Protein AF-M3TH70-F1 (afdb_monomer)

Foldseek 3Di:
DDDDDDDDDDDDDDDDDDDDDDDDDDDDPPPPPVPPPLCQQDPVVVVVVVQCCLVCVQVVVVQLCLLVQADPVVCVVDPSVVSSVVSCCCRNPVNPDDQPDDKDWDWDDDRQKIWIAIAGPRRDDDRHTWMWGNDPSHIHTHRD

Secondary structure (DSSP, 8-state):
--------------------------------------GGGSHHHHHHHHHHIIIIIIIT--GGGGGGGB-HHHHHH--HHHHHHHHHHHHSGGG----SSPPEEEEEEETTEEEEEEE-TTS-S----EEEEEETTEEEE---

Nearest PDB structures (foldseek):
  2gxf-assembly2_D  TM=6.636E-01  e=2.527E-02  Bacillus subtilis
  4hz9-assembly1_B  TM=3.633E-01  e=2.484E-01  Ralstonia pickettii 12D
  4ebg-assembly1_A  TM=4.141E-01  e=8.841E-01  Staphylococcus aureus subsp. aureus Mu50
  3p73-assembly1_A  TM=2.840E-01  e=5.229E+00  Gallus gallus
  3p77-assembly1_A  TM=2.838E-01  e=6.326E+00  Gallus gallus

Sequence (144 aa):
MRPLHAITAVGAALVLALSACGTEQEAAPALSTTAQADASGTENALRARLDDVYRIVIQGGQWAKGYDYLSPRCQTKHNRTDVEAALKAEYGPESGRDFSGEPTYVITVDDDSASVVTRASDGKGSNAPKTWTFVDGQWSNDSC

Mean predicted aligned error: 13.05 Å

Organism: NCBI:txid1223542

pLDDT: mean 83.41, std 20.75, range [41.44, 98.38]

Solvent-accessible surface area (backbone atoms only — not comparable to full-atom values): 9047 Å² total; per-residue (Å²): 136,87,82,88,85,86,84,86,82,88,82,89,82,88,80,85,88,83,92,79,93,76,94,76,91,76,77,77,82,72,80,77,72,71,75,78,72,66,65,50,69,36,71,68,39,43,49,54,52,50,50,48,47,45,50,45,24,52,62,59,63,36,26,64,55,51,50,76,42,38,23,74,72,38,51,76,77,45,57,54,67,60,45,19,51,51,44,40,57,67,58,27,90,87,46,81,69,56,60,89,52,72,67,48,78,51,76,47,78,56,82,57,33,30,43,35,29,65,40,44,55,64,75,60,81,67,79,66,69,37,42,32,32,51,53,97,78,36,66,19,40,55,71,118

Radius of gyration: 25.75 Å; Cα contacts (8 Å, |Δi|>4): 169; chains: 1; bounding box: 70×41×50 Å

Structure (mmCIF, N/CA/C/O 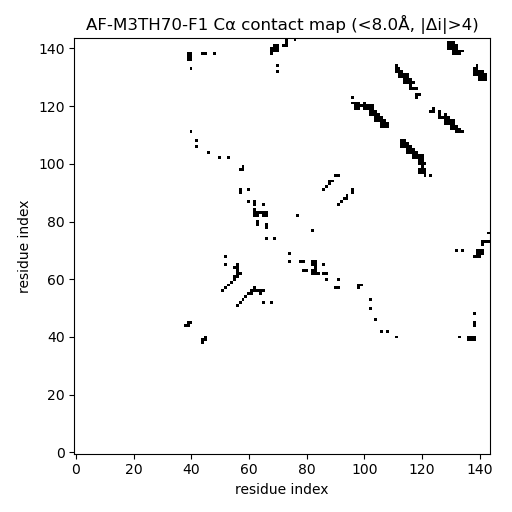backbone):
data_AF-M3TH70-F1
#
_entry.id   AF-M3TH70-F1
#
loop_
_atom_site.group_PDB
_atom_site.id
_atom_site.type_symbol
_atom_site.label_atom_id
_atom_site.label_alt_id
_atom_site.label_comp_id
_atom_site.label_asym_id
_atom_site.label_entity_id
_atom_site.label_seq_id
_atom_site.pdbx_PDB_ins_code
_atom_site.Cartn_x
_atom_site.Cartn_y
_atom_site.Cartn_z
_atom_site.occupancy
_atom_site.B_iso_or_equiv
_atom_site.auth_seq_id
_atom_site.auth_comp_id
_atom_site.auth_asym_id
_atom_site.auth_atom_id
_atom_site.pdbx_PDB_model_num
ATOM 1 N N . MET A 1 1 ? -43.672 13.522 -16.835 1.00 45.94 1 MET A N 1
ATOM 2 C CA . MET A 1 1 ? -44.328 13.372 -15.517 1.00 45.94 1 MET A CA 1
ATOM 3 C C . MET A 1 1 ? -45.370 12.260 -15.613 1.00 45.94 1 MET A C 1
ATOM 5 O O . MET A 1 1 ? -46.182 12.331 -16.524 1.00 45.94 1 MET A O 1
ATOM 9 N N . ARG A 1 2 ? -45.327 11.317 -14.648 1.00 44.59 2 ARG A N 1
ATOM 10 C CA . ARG A 1 2 ? -46.207 10.145 -14.373 1.00 44.59 2 ARG A CA 1
ATOM 11 C C . ARG A 1 2 ? -46.102 8.918 -15.313 1.00 44.59 2 ARG A C 1
ATOM 13 O O . ARG A 1 2 ? -45.818 9.131 -16.485 1.00 44.59 2 ARG A O 1
ATOM 20 N N . PRO A 1 3 ? -46.375 7.672 -14.836 1.00 46.66 3 PRO A N 1
ATOM 21 C CA . PRO A 1 3 ? -46.914 7.277 -13.517 1.00 46.66 3 PRO A CA 1
ATOM 22 C C . PRO A 1 3 ? -46.089 6.240 -12.710 1.00 46.66 3 PRO A C 1
ATOM 24 O O . PRO A 1 3 ? -45.387 5.393 -13.256 1.00 46.66 3 PRO A O 1
ATOM 27 N N . LEU A 1 4 ? -46.247 6.310 -11.378 1.00 48.50 4 LEU A N 1
ATOM 28 C CA . LEU A 1 4 ? -45.877 5.273 -10.408 1.00 48.50 4 LEU A CA 1
ATOM 29 C C . LEU A 1 4 ? -46.734 4.016 -10.620 1.00 48.50 4 LEU A C 1
ATOM 31 O O . LEU A 1 4 ? -47.955 4.128 -10.724 1.00 48.50 4 LEU A O 1
ATOM 35 N N . HIS A 1 5 ? -46.110 2.839 -10.572 1.00 48.59 5 HIS A N 1
ATOM 36 C CA . HIS A 1 5 ? -46.805 1.567 -10.389 1.00 48.59 5 HIS A CA 1
ATOM 37 C C . HIS A 1 5 ? -46.686 1.146 -8.922 1.00 48.59 5 HIS A C 1
ATOM 39 O O . HIS A 1 5 ? -45.606 0.804 -8.447 1.00 48.59 5 HIS A O 1
ATOM 45 N N . ALA A 1 6 ? -47.810 1.211 -8.211 1.00 47.31 6 ALA A N 1
ATOM 46 C CA . ALA A 1 6 ? -48.004 0.575 -6.917 1.00 47.31 6 ALA A CA 1
ATOM 47 C C . ALA A 1 6 ? -48.473 -0.866 -7.153 1.00 47.31 6 ALA A C 1
ATOM 49 O O . ALA A 1 6 ? -49.411 -1.082 -7.919 1.00 47.31 6 ALA A O 1
ATOM 50 N N . ILE A 1 7 ? -47.850 -1.840 -6.489 1.00 60.75 7 ILE A N 1
ATOM 51 C CA . ILE A 1 7 ? -48.386 -3.199 -6.379 1.00 60.75 7 ILE A CA 1
ATOM 52 C C . ILE A 1 7 ? -48.513 -3.515 -4.893 1.00 60.75 7 ILE A C 1
ATOM 54 O O . ILE A 1 7 ? -47.531 -3.687 -4.177 1.00 60.75 7 ILE A O 1
ATOM 58 N N . THR A 1 8 ? -49.761 -3.531 -4.443 1.00 51.66 8 THR A N 1
ATOM 59 C CA . THR A 1 8 ? -50.211 -4.028 -3.146 1.00 51.66 8 THR A CA 1
ATOM 60 C C . THR A 1 8 ? -50.508 -5.518 -3.301 1.00 51.66 8 THR A C 1
ATOM 62 O O . THR A 1 8 ? -51.220 -5.893 -4.230 1.00 51.66 8 THR A O 1
ATOM 65 N N . ALA A 1 9 ? -50.027 -6.366 -2.393 1.00 47.66 9 ALA A N 1
ATOM 66 C CA . ALA A 1 9 ? -50.548 -7.722 -2.247 1.00 47.66 9 ALA A CA 1
ATOM 67 C C . ALA A 1 9 ? -50.711 -8.056 -0.761 1.00 47.66 9 ALA A C 1
ATOM 69 O O . ALA A 1 9 ? -49.755 -8.111 0.008 1.00 47.66 9 ALA A O 1
ATOM 70 N N . VAL A 1 10 ? -51.981 -8.207 -0.398 1.00 51.34 10 VAL A N 1
ATOM 71 C CA . VAL A 1 10 ? -52.531 -8.639 0.885 1.00 51.34 10 VAL A CA 1
ATOM 72 C C . VAL A 1 10 ? -52.348 -10.151 1.015 1.00 51.34 10 VAL A C 1
ATOM 74 O O . VAL A 1 10 ? -52.587 -10.880 0.056 1.00 51.34 10 VAL A O 1
ATOM 77 N N . GLY A 1 11 ? -51.990 -10.630 2.205 1.00 42.31 11 GLY A N 1
ATOM 78 C CA . GLY A 1 11 ? -51.920 -12.060 2.499 1.00 42.31 11 GLY A CA 1
A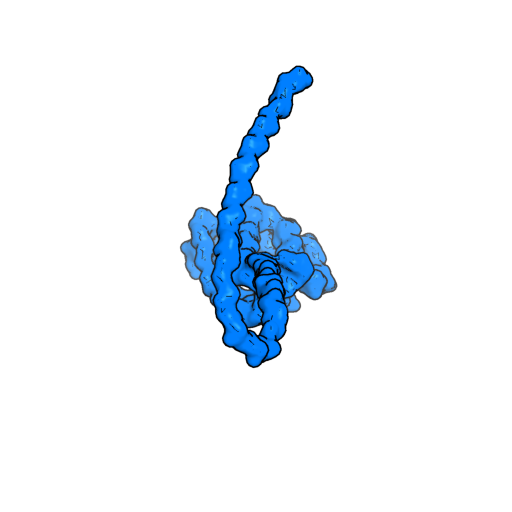TOM 79 C C . GLY A 1 11 ? -51.984 -12.331 3.995 1.00 42.31 11 GLY A C 1
ATOM 80 O O . GLY A 1 11 ? -50.979 -12.656 4.614 1.00 42.31 11 GLY A O 1
ATOM 81 N N . ALA A 1 12 ? -53.169 -12.151 4.578 1.00 48.59 12 ALA A N 1
ATOM 82 C CA . ALA A 1 12 ? -53.484 -12.581 5.933 1.00 48.59 12 ALA A CA 1
ATOM 83 C C . ALA A 1 12 ? -53.731 -14.098 5.948 1.00 48.59 12 ALA A C 1
ATOM 85 O O . ALA A 1 12 ? -54.610 -14.582 5.236 1.00 48.59 12 ALA A O 1
ATOM 86 N N . ALA A 1 13 ? -52.999 -14.836 6.782 1.00 49.81 13 ALA A N 1
ATOM 87 C CA . ALA A 1 13 ? -53.330 -16.212 7.135 1.00 49.81 13 ALA A CA 1
ATOM 88 C C . ALA A 1 13 ? -53.431 -16.319 8.660 1.00 49.81 13 ALA A C 1
ATOM 90 O O . ALA A 1 13 ? -52.445 -16.254 9.390 1.00 49.81 13 ALA A O 1
ATOM 91 N N . LEU A 1 14 ? -54.681 -16.421 9.103 1.00 50.28 14 LEU A N 1
ATOM 92 C CA . LEU A 1 14 ? -55.135 -16.674 10.461 1.00 50.28 14 LEU A CA 1
ATOM 93 C C . LEU A 1 14 ? -55.015 -18.187 10.726 1.00 50.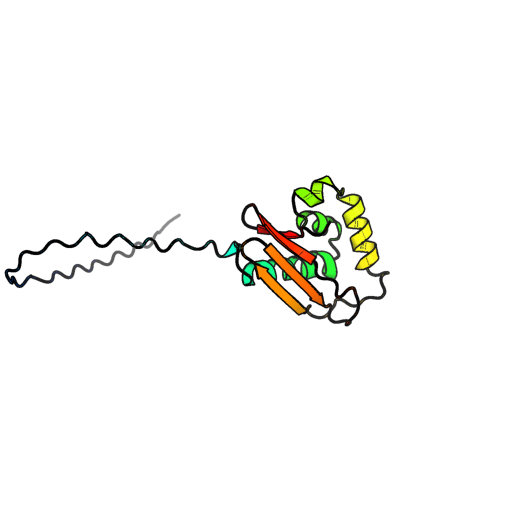28 14 LEU A C 1
ATOM 95 O O . LEU A 1 14 ? -55.571 -18.967 9.954 1.00 50.28 14 LEU A O 1
ATOM 99 N N . VAL A 1 15 ? -54.353 -18.617 11.804 1.00 54.16 15 VAL A N 1
ATOM 100 C CA . VAL A 1 15 ? -54.461 -20.001 12.302 1.00 54.16 15 VAL A CA 1
ATOM 101 C C . VAL A 1 15 ? -54.874 -19.967 13.770 1.00 54.16 15 VAL A C 1
ATOM 103 O O . VAL A 1 15 ? -54.222 -19.349 14.608 1.00 54.16 15 VAL A O 1
ATOM 106 N N . LEU A 1 16 ? -56.023 -20.591 14.025 1.00 53.72 16 LEU A N 1
ATOM 107 C CA . LEU A 1 16 ? -56.707 -20.720 15.307 1.00 53.72 16 LEU A CA 1
ATOM 108 C C . LEU A 1 16 ? -56.039 -21.758 16.221 1.00 53.72 16 LEU A C 1
ATOM 110 O O . LEU A 1 16 ? -55.462 -22.744 15.771 1.00 53.72 16 LEU A O 1
ATOM 114 N N . ALA A 1 17 ? -56.180 -21.492 17.516 1.00 53.91 17 ALA A N 1
ATOM 115 C CA . ALA A 1 17 ? -55.614 -22.178 18.667 1.00 53.91 17 ALA A CA 1
ATOM 116 C C . ALA A 1 17 ? -56.136 -23.607 18.914 1.00 53.91 17 ALA A C 1
ATOM 118 O O . ALA A 1 17 ? -57.292 -23.914 18.625 1.00 53.91 17 ALA A O 1
ATOM 119 N N . LEU A 1 18 ? -55.329 -24.416 19.612 1.00 48.59 18 LEU A N 1
ATOM 120 C CA . LEU A 1 18 ? -55.824 -25.418 20.559 1.00 48.59 18 LEU A CA 1
ATOM 121 C C . LEU A 1 18 ? -55.085 -25.305 21.896 1.00 48.59 18 LEU A C 1
ATOM 123 O O . LEU A 1 18 ? -53.859 -25.254 21.962 1.00 48.59 18 LEU A O 1
ATOM 127 N N . SER A 1 19 ? -55.893 -25.257 22.947 1.00 53.84 19 SER A N 1
ATOM 128 C CA . SER A 1 19 ? -55.549 -25.105 24.353 1.00 53.84 19 SER A CA 1
ATOM 129 C C . SER A 1 19 ? -55.090 -26.429 24.969 1.00 53.84 19 SER A C 1
ATOM 131 O O . SER A 1 19 ? -55.805 -27.426 24.876 1.00 53.84 19 SER A O 1
ATOM 133 N N . ALA A 1 20 ? -53.968 -26.422 25.690 1.00 42.34 20 ALA A N 1
ATOM 134 C CA . ALA A 1 20 ? -53.640 -27.434 26.692 1.00 42.34 20 ALA A CA 1
ATOM 135 C C . ALA A 1 20 ? -52.991 -26.754 27.907 1.00 42.34 20 ALA A C 1
ATOM 137 O O . ALA A 1 20 ? -52.116 -25.904 27.776 1.00 42.34 20 ALA A O 1
ATOM 138 N N . CYS A 1 21 ? -53.511 -27.095 29.083 1.00 49.03 21 CYS A N 1
ATOM 139 C CA . CYS A 1 21 ? -53.183 -26.548 30.391 1.00 49.03 21 CYS A CA 1
ATOM 140 C C . CYS A 1 21 ? -51.788 -27.009 30.842 1.00 49.03 21 CYS A C 1
ATOM 142 O O . CYS A 1 21 ? -51.528 -28.208 30.879 1.00 49.03 21 CYS A O 1
ATOM 144 N N . GLY A 1 22 ? -50.923 -26.070 31.219 1.00 41.44 22 GLY A N 1
ATOM 145 C CA . GLY A 1 22 ? -49.606 -26.347 31.788 1.00 41.44 22 GLY A CA 1
ATOM 146 C C . GLY A 1 22 ? -48.915 -25.042 32.161 1.00 41.44 22 GLY A C 1
ATOM 147 O O . GLY A 1 22 ? -48.377 -24.349 31.307 1.00 41.44 22 GLY A O 1
ATOM 148 N N . THR A 1 23 ? -49.016 -24.664 33.431 1.00 51.28 23 THR A N 1
ATOM 149 C CA . THR A 1 23 ? -48.227 -23.598 34.050 1.00 51.28 23 THR A CA 1
ATOM 150 C C . THR A 1 23 ? -46.762 -24.000 34.062 1.00 51.28 23 THR A C 1
ATOM 152 O O . THR A 1 23 ? -46.448 -24.917 34.800 1.00 51.28 23 THR A O 1
ATOM 155 N N . GLU A 1 24 ? -45.889 -23.304 33.336 1.00 46.78 24 GLU A N 1
ATOM 156 C CA . GLU A 1 24 ? -44.499 -23.090 33.751 1.00 46.78 24 GLU A CA 1
ATOM 157 C C . GLU A 1 24 ? -43.844 -21.990 32.905 1.00 46.78 24 GLU A C 1
ATOM 159 O O . GLU A 1 24 ? -43.998 -21.883 31.692 1.00 46.78 24 GLU A O 1
ATOM 164 N N . GLN A 1 25 ? -43.208 -21.097 33.643 1.00 65.12 25 GLN A N 1
ATOM 165 C CA . GLN A 1 25 ? -42.521 -19.880 33.265 1.00 65.12 25 GLN A CA 1
ATOM 166 C C . GLN A 1 25 ? -41.310 -20.173 32.381 1.00 65.12 25 GLN A C 1
ATOM 168 O O . GLN A 1 25 ? -40.398 -20.851 32.827 1.00 65.12 25 GLN A O 1
ATOM 173 N N . GLU A 1 26 ? -41.240 -19.584 31.189 1.00 46.78 26 GLU A N 1
ATOM 174 C CA . GLU A 1 26 ? -39.965 -19.432 30.494 1.00 46.78 26 GLU A CA 1
ATOM 175 C C . GLU A 1 26 ? -40.004 -18.201 29.584 1.00 46.78 26 GLU A C 1
ATOM 177 O O . GLU A 1 26 ? -41.036 -17.835 29.019 1.00 46.78 26 GLU A O 1
ATOM 182 N N . ALA A 1 27 ? -38.874 -17.505 29.560 1.00 52.91 27 ALA A N 1
ATOM 183 C CA . ALA A 1 27 ? -38.684 -16.157 29.068 1.00 52.91 27 ALA A CA 1
ATOM 184 C C . ALA A 1 27 ? -39.157 -15.940 27.624 1.00 52.91 27 ALA A C 1
ATOM 186 O O . ALA A 1 27 ? -39.094 -16.825 26.771 1.00 52.91 27 ALA A O 1
ATOM 187 N N . ALA A 1 28 ? -39.560 -14.695 27.351 1.00 53.50 28 ALA A N 1
ATOM 188 C CA . ALA A 1 28 ? -39.701 -14.172 26.001 1.00 53.50 28 ALA A CA 1
ATOM 189 C C . ALA A 1 28 ? -38.518 -14.629 25.129 1.00 53.50 28 ALA A C 1
ATOM 191 O O . ALA A 1 28 ? -37.380 -14.581 25.611 1.00 53.50 28 ALA A O 1
ATOM 192 N N . PRO A 1 29 ? -38.733 -15.024 23.860 1.00 48.97 29 PRO A N 1
ATOM 193 C CA . PRO A 1 29 ? -37.621 -15.166 22.944 1.00 48.97 29 PRO A CA 1
ATOM 194 C C . PRO A 1 29 ? -36.973 -13.789 22.851 1.00 48.97 29 PRO A C 1
ATOM 196 O O . PRO A 1 29 ? -37.527 -12.855 22.266 1.00 48.97 29 PRO A O 1
ATOM 199 N N . ALA A 1 30 ? -35.814 -13.651 23.497 1.00 55.34 30 ALA A N 1
ATOM 200 C CA . ALA A 1 30 ? -34.888 -12.588 23.199 1.00 55.34 30 ALA A CA 1
ATOM 201 C C . ALA A 1 30 ? -34.717 -12.644 21.687 1.00 55.34 30 ALA A C 1
ATOM 203 O O . ALA A 1 30 ? -34.256 -13.653 21.151 1.00 55.34 30 ALA A O 1
ATOM 204 N N . LEU A 1 31 ? -35.175 -11.593 21.007 1.00 47.62 31 LEU A N 1
ATOM 205 C CA . LEU A 1 31 ? -34.787 -11.322 19.640 1.00 47.62 31 LEU A CA 1
ATOM 206 C C . LEU A 1 31 ? -33.267 -11.426 19.640 1.00 47.62 31 LEU A C 1
ATOM 208 O O . LEU A 1 31 ? -32.575 -10.550 20.158 1.00 47.62 31 LEU A O 1
ATOM 212 N N . SER A 1 32 ? -32.756 -12.547 19.137 1.00 45.06 32 SER A N 1
ATOM 213 C CA . SER A 1 32 ? -31.375 -12.659 18.728 1.00 45.06 32 SER A CA 1
ATOM 214 C C . SER A 1 32 ? -31.250 -11.705 17.555 1.00 45.06 32 SER A C 1
ATOM 216 O O . SER A 1 32 ? -31.391 -12.086 16.397 1.00 45.06 32 SER A O 1
ATOM 218 N N . THR A 1 33 ? -31.054 -10.429 17.876 1.00 44.06 33 THR A N 1
ATOM 219 C CA . THR A 1 33 ? -30.373 -9.488 17.011 1.00 44.06 33 THR A CA 1
ATOM 220 C C . THR A 1 33 ? -29.019 -10.129 16.779 1.00 44.06 33 THR A C 1
ATOM 222 O O . THR A 1 33 ? -28.100 -9.985 17.582 1.00 44.06 33 THR A O 1
ATOM 225 N N . THR A 1 34 ? -28.926 -10.941 15.729 1.00 45.06 34 THR A N 1
ATOM 226 C CA . THR A 1 34 ? -27.657 -11.286 15.116 1.00 45.06 34 THR A CA 1
ATOM 227 C C . THR A 1 34 ? -26.973 -9.954 14.886 1.00 45.06 34 THR A C 1
ATOM 229 O O . THR A 1 34 ? -27.433 -9.168 14.056 1.00 45.06 34 THR A O 1
ATOM 232 N N . ALA A 1 35 ? -25.959 -9.662 15.702 1.00 47.31 35 ALA A N 1
ATOM 233 C CA . ALA A 1 35 ? -25.047 -8.568 15.459 1.00 47.31 35 ALA A CA 1
ATOM 234 C C . ALA A 1 35 ? -24.623 -8.719 14.001 1.00 47.31 35 ALA A C 1
ATOM 236 O O . ALA A 1 35 ? -24.039 -9.732 13.613 1.00 47.31 35 ALA A O 1
ATOM 237 N N . GLN A 1 36 ? -25.062 -7.777 13.176 1.00 41.84 36 GLN A N 1
ATOM 238 C CA . GLN A 1 36 ? -24.651 -7.675 11.797 1.00 41.84 36 GLN A CA 1
ATOM 239 C C . GLN A 1 36 ? -23.154 -7.396 11.869 1.00 41.84 36 GLN A C 1
ATOM 241 O O . GLN A 1 36 ? -22.754 -6.267 12.120 1.00 41.84 36 GLN A O 1
ATOM 246 N N . ALA A 1 37 ? -22.345 -8.454 11.806 1.00 51.59 37 ALA A N 1
ATOM 247 C CA . ALA A 1 37 ? -20.903 -8.330 11.764 1.00 51.59 37 ALA A CA 1
ATOM 248 C C . ALA A 1 37 ? -20.593 -7.432 10.568 1.00 51.59 37 ALA A C 1
ATOM 250 O O . ALA A 1 37 ? -20.932 -7.776 9.432 1.00 51.59 37 ALA A O 1
ATOM 251 N N . ASP A 1 38 ? -20.041 -6.252 10.836 1.00 58.56 38 ASP A N 1
ATOM 252 C CA . ASP A 1 38 ? -19.584 -5.338 9.804 1.00 58.56 38 ASP A CA 1
ATOM 253 C C . ASP A 1 38 ? -18.571 -6.094 8.937 1.00 58.56 38 ASP A C 1
ATOM 255 O O . ASP A 1 38 ? -17.441 -6.371 9.340 1.00 58.56 38 ASP A O 1
ATOM 259 N N . ALA A 1 39 ? -19.001 -6.497 7.737 1.00 69.06 39 ALA A N 1
ATOM 260 C CA . ALA A 1 39 ? -18.215 -7.345 6.839 1.00 69.06 39 ALA A CA 1
ATOM 261 C C . ALA A 1 39 ? -16.894 -6.684 6.393 1.00 69.06 39 ALA A C 1
ATOM 263 O O . ALA A 1 39 ? -16.037 -7.338 5.795 1.00 69.06 39 ALA A O 1
ATOM 264 N N . SER A 1 40 ? -16.720 -5.396 6.692 1.00 78.25 40 SER A N 1
ATOM 265 C CA . SER A 1 40 ? -15.522 -4.597 6.453 1.00 78.25 40 SER A CA 1
ATOM 266 C C . SER A 1 40 ? -14.301 -5.067 7.254 1.00 78.25 40 SER A C 1
ATOM 268 O O . SER A 1 40 ? -13.187 -4.908 6.761 1.00 78.25 40 SER A O 1
ATOM 270 N N . GLY A 1 41 ? -14.484 -5.709 8.414 1.00 84.94 41 GLY A N 1
ATOM 271 C CA . GLY A 1 41 ? -13.390 -6.259 9.235 1.00 84.94 41 GLY A CA 1
ATOM 272 C C . GLY A 1 41 ? -12.900 -7.651 8.816 1.00 84.94 41 GLY A C 1
ATOM 273 O O . GLY A 1 41 ? -12.095 -8.264 9.502 1.00 84.94 41 GLY A O 1
ATOM 274 N N . THR A 1 42 ? -13.389 -8.202 7.704 1.00 93.38 42 THR A N 1
ATOM 275 C CA . THR A 1 42 ? -13.088 -9.589 7.302 1.00 93.38 42 THR A CA 1
ATOM 276 C C . THR A 1 42 ? -11.802 -9.714 6.477 1.00 93.38 42 THR A C 1
ATOM 278 O O . THR A 1 42 ? -11.365 -8.753 5.840 1.00 93.38 42 THR A O 1
ATOM 281 N N . GLU A 1 43 ? -11.238 -10.930 6.385 1.00 95.81 43 GLU A N 1
ATOM 282 C CA . GLU A 1 43 ? -10.128 -11.232 5.459 1.00 95.81 43 GLU A CA 1
ATOM 283 C C . GLU 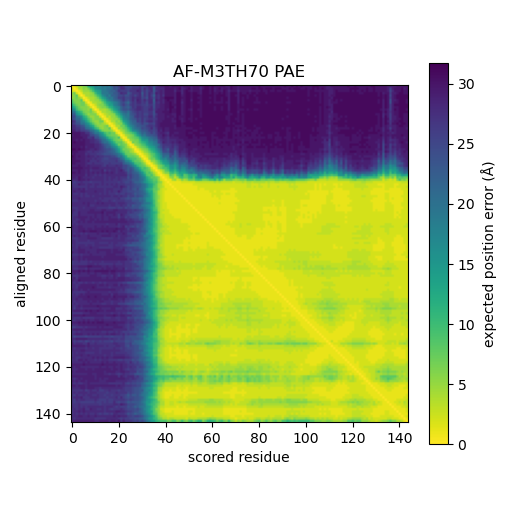A 1 43 ? -10.486 -10.872 4.007 1.00 95.81 43 GLU A C 1
ATOM 285 O O . GLU A 1 43 ? -9.662 -10.326 3.278 1.00 95.81 43 GLU A O 1
ATOM 290 N N . ASN A 1 44 ? -11.727 -11.127 3.581 1.00 95.94 44 ASN A N 1
ATOM 291 C CA . ASN A 1 44 ? -12.179 -10.782 2.231 1.00 95.94 44 ASN A CA 1
ATOM 292 C C . ASN A 1 44 ? -12.152 -9.269 1.983 1.00 95.94 44 ASN A C 1
ATOM 294 O O . ASN A 1 44 ? -11.761 -8.835 0.900 1.00 95.94 44 ASN A O 1
ATOM 298 N N . ALA A 1 45 ? -12.530 -8.463 2.978 1.00 95.81 45 ALA A N 1
ATOM 299 C CA . ALA A 1 45 ? -12.427 -7.011 2.880 1.00 95.81 45 ALA A CA 1
ATOM 300 C C . ALA A 1 45 ? -10.963 -6.544 2.826 1.00 95.81 45 ALA A C 1
ATOM 302 O O . ALA A 1 45 ? -10.634 -5.662 2.032 1.00 95.81 45 ALA A O 1
ATOM 303 N N . LEU A 1 46 ? -10.067 -7.172 3.596 1.00 97.81 46 LEU A N 1
ATOM 304 C CA . LEU A 1 46 ? -8.626 -6.922 3.499 1.00 97.81 46 LEU A CA 1
ATOM 305 C C . LEU A 1 46 ? -8.081 -7.299 2.116 1.00 97.81 46 LEU A C 1
ATOM 307 O O . LEU A 1 46 ? -7.327 -6.531 1.526 1.00 97.81 46 LEU A O 1
ATOM 311 N N . ARG A 1 47 ? -8.494 -8.439 1.557 1.00 98.12 47 ARG A N 1
ATOM 312 C CA . ARG A 1 47 ? -8.093 -8.874 0.213 1.00 98.12 47 ARG A CA 1
ATOM 313 C C . ARG A 1 47 ? -8.509 -7.864 -0.852 1.00 98.12 47 ARG A C 1
ATOM 315 O O . ARG A 1 47 ? -7.653 -7.406 -1.599 1.00 98.12 47 ARG A O 1
ATOM 322 N N . ALA A 1 48 ? -9.766 -7.424 -0.834 1.00 97.38 48 ALA A N 1
ATOM 323 C CA . ALA A 1 48 ? -10.247 -6.379 -1.737 1.00 97.38 48 ALA A CA 1
ATOM 324 C C . ALA A 1 48 ? -9.453 -5.067 -1.581 1.00 97.38 48 ALA A C 1
ATOM 326 O O . ALA A 1 48 ? -9.119 -4.409 -2.566 1.00 97.38 48 ALA A O 1
ATOM 327 N N . ARG A 1 49 ? -9.085 -4.704 -0.345 1.00 97.69 49 ARG A N 1
ATOM 328 C CA . ARG A 1 49 ? -8.248 -3.529 -0.071 1.00 97.69 49 ARG A CA 1
ATOM 329 C C . ARG A 1 49 ? -6.835 -3.672 -0.645 1.00 97.69 49 ARG A C 1
ATOM 331 O O . ARG A 1 49 ? -6.288 -2.699 -1.162 1.00 97.69 49 ARG A O 1
ATOM 338 N N . LEU A 1 50 ? -6.241 -4.860 -0.561 1.00 98.25 50 LEU A N 1
ATOM 339 C CA . LEU A 1 50 ? -4.929 -5.163 -1.137 1.00 98.25 50 LEU A CA 1
ATOM 340 C C . LEU A 1 50 ? -4.964 -5.150 -2.670 1.00 98.25 50 LEU A C 1
ATOM 342 O O . LEU A 1 50 ? -4.029 -4.629 -3.286 1.00 98.25 50 LEU A O 1
ATOM 346 N N . ASP A 1 51 ? -6.039 -5.664 -3.270 1.00 98.19 51 ASP A N 1
ATOM 347 C CA . ASP A 1 51 ? -6.270 -5.610 -4.717 1.00 98.19 51 ASP A CA 1
ATOM 348 C C . ASP A 1 51 ? -6.354 -4.158 -5.197 1.00 98.19 51 ASP A C 1
ATOM 350 O O . ASP A 1 51 ? -5.757 -3.794 -6.212 1.00 98.19 51 ASP A O 1
ATOM 354 N N . ASP A 1 52 ? -7.022 -3.291 -4.435 1.00 98.12 52 ASP A N 1
ATOM 355 C CA . ASP A 1 52 ? -7.078 -1.860 -4.723 1.00 98.12 52 ASP A CA 1
ATOM 356 C C . ASP A 1 52 ? -5.699 -1.196 -4.663 1.00 98.12 52 ASP A C 1
ATOM 358 O O . ASP A 1 52 ? -5.355 -0.442 -5.577 1.00 98.12 52 ASP A O 1
ATOM 362 N N . VAL A 1 53 ? -4.868 -1.502 -3.657 1.00 98.00 53 VAL A N 1
ATOM 363 C CA . VAL A 1 53 ? -3.474 -1.022 -3.625 1.00 98.00 53 VAL A CA 1
ATOM 364 C C . VAL A 1 53 ? -2.728 -1.475 -4.873 1.00 98.00 53 VAL A C 1
ATOM 366 O O . VAL A 1 53 ? -2.094 -0.660 -5.545 1.00 98.00 53 VAL A O 1
ATOM 369 N N . TYR A 1 54 ? -2.797 -2.765 -5.198 1.00 97.94 54 TYR A N 1
ATOM 370 C CA . TYR A 1 54 ? -2.037 -3.321 -6.310 1.00 97.94 54 TYR A CA 1
ATOM 371 C C . TYR A 1 54 ? -2.483 -2.725 -7.648 1.00 97.94 54 TYR A C 1
ATOM 373 O O . TYR A 1 54 ? -1.664 -2.242 -8.423 1.00 97.94 54 TYR A O 1
ATOM 381 N N . ARG A 1 55 ? -3.789 -2.658 -7.894 1.00 98.19 55 ARG A N 1
ATOM 382 C CA . ARG A 1 55 ? -4.349 -2.136 -9.139 1.00 98.19 55 ARG A CA 1
ATOM 383 C C . ARG A 1 55 ? -4.170 -0.627 -9.285 1.00 98.19 55 ARG A C 1
ATOM 385 O O . ARG A 1 55 ? -3.780 -0.155 -10.347 1.00 98.19 55 ARG A O 1
ATOM 392 N N . ILE A 1 56 ? -4.479 0.151 -8.248 1.00 98.38 56 ILE A N 1
ATOM 393 C CA . ILE A 1 56 ? -4.491 1.619 -8.338 1.00 98.38 56 ILE A CA 1
ATOM 394 C C . ILE A 1 56 ? -3.073 2.167 -8.223 1.00 98.38 56 ILE A C 1
ATOM 396 O O . ILE A 1 56 ? -2.654 2.976 -9.051 1.00 98.38 56 ILE A O 1
ATOM 400 N N . VAL A 1 57 ? -2.337 1.741 -7.197 1.00 98.19 57 VAL A N 1
ATOM 401 C CA . VAL A 1 57 ? -1.017 2.294 -6.890 1.00 98.19 57 VAL A CA 1
ATOM 402 C C . VAL A 1 57 ? 0.028 1.633 -7.772 1.00 98.19 57 VAL A C 1
ATOM 404 O O . VAL A 1 57 ? 0.694 2.340 -8.514 1.00 98.19 57 VAL A O 1
ATOM 407 N N . ILE A 1 58 ? 0.132 0.300 -7.730 1.00 96.88 58 ILE A N 1
ATOM 408 C CA . ILE A 1 58 ? 1.233 -0.437 -8.369 1.00 96.88 58 ILE A CA 1
ATOM 409 C C . ILE A 1 58 ? 1.070 -0.508 -9.891 1.00 96.88 58 ILE A C 1
ATOM 411 O O . ILE A 1 58 ? 1.937 -0.043 -10.623 1.00 96.88 58 ILE A O 1
ATOM 415 N N . GLN A 1 59 ? -0.049 -1.030 -10.384 1.00 96.94 59 GLN A N 1
ATOM 416 C CA . GLN A 1 59 ? -0.299 -1.156 -11.823 1.00 96.94 59 GLN A CA 1
ATOM 417 C C . GLN A 1 59 ? -0.720 0.174 -12.461 1.00 96.94 59 GLN A C 1
ATOM 419 O O . GLN A 1 59 ? -0.295 0.501 -13.566 1.00 96.94 59 GLN A O 1
ATOM 424 N N . GLY A 1 60 ? -1.555 0.953 -11.769 1.00 97.56 60 GLY A N 1
ATOM 425 C CA . GLY A 1 60 ? -2.072 2.233 -12.255 1.00 97.56 60 GLY A CA 1
ATOM 426 C C . GLY A 1 60 ? -1.090 3.399 -12.141 1.00 97.56 60 GLY A C 1
ATOM 427 O O . GLY A 1 60 ? -1.381 4.490 -12.633 1.00 97.56 60 GLY A O 1
ATOM 428 N N . GLY A 1 61 ? 0.048 3.197 -11.475 1.00 97.69 61 GLY A N 1
ATOM 429 C CA . GLY A 1 61 ? 1.074 4.213 -11.274 1.00 97.69 61 GLY A CA 1
ATOM 430 C C . GLY A 1 61 ? 0.642 5.406 -10.420 1.00 97.69 61 GLY A C 1
ATOM 431 O O . GLY A 1 61 ? 1.268 6.465 -10.473 1.00 97.69 61 GLY A O 1
ATOM 432 N N . GLN A 1 62 ? -0.429 5.265 -9.634 1.00 98.25 62 GLN A N 1
ATOM 433 C CA . GLN A 1 62 ? -0.950 6.323 -8.767 1.00 98.25 62 GLN A CA 1
ATOM 434 C C . GLN A 1 62 ? -0.196 6.342 -7.431 1.00 98.25 62 GLN A C 1
ATOM 436 O O . GLN A 1 62 ? -0.781 6.151 -6.365 1.00 98.25 62 GLN A O 1
ATOM 441 N N . TRP A 1 63 ? 1.117 6.563 -7.470 1.00 97.88 63 TRP A N 1
ATOM 442 C CA . TRP A 1 63 ? 2.016 6.457 -6.311 1.00 97.88 63 TRP A CA 1
ATOM 443 C C . TRP A 1 63 ? 1.565 7.314 -5.117 1.00 97.88 63 TRP A C 1
ATOM 445 O O . TRP A 1 63 ? 1.562 6.849 -3.978 1.00 97.88 63 TRP A O 1
ATOM 455 N N . ALA A 1 64 ? 1.070 8.528 -5.377 1.00 97.31 64 ALA A N 1
ATOM 456 C CA . ALA A 1 64 ? 0.584 9.456 -4.352 1.00 97.31 64 ALA A CA 1
ATOM 457 C C . ALA A 1 64 ? -0.625 8.924 -3.559 1.00 97.31 64 ALA A C 1
ATOM 459 O O . ALA A 1 64 ? -0.883 9.371 -2.436 1.00 97.31 64 ALA A O 1
ATOM 460 N N . LYS A 1 65 ? -1.377 7.974 -4.135 1.00 98.12 65 LYS A N 1
ATOM 461 C CA . LYS A 1 65 ? -2.505 7.306 -3.473 1.00 98.12 65 LYS A CA 1
ATOM 462 C C . LYS A 1 65 ? -2.055 6.282 -2.443 1.00 98.12 65 LYS A C 1
ATOM 464 O O . LYS A 1 65 ? -2.831 5.974 -1.550 1.00 98.12 65 LYS A O 1
ATOM 469 N N . GLY A 1 66 ? -0.812 5.800 -2.499 1.00 97.69 66 GLY A N 1
ATOM 470 C CA . GLY A 1 66 ? -0.289 4.864 -1.503 1.00 97.69 66 GLY A CA 1
ATOM 471 C C . GLY A 1 66 ? -0.344 5.405 -0.071 1.00 97.69 66 GLY A C 1
ATOM 472 O O . GLY A 1 66 ? -0.588 4.644 0.860 1.00 97.69 66 GLY A O 1
ATOM 473 N N . TYR A 1 67 ? -0.224 6.726 0.099 1.00 98.19 67 TYR A N 1
ATOM 474 C CA . TYR A 1 67 ? -0.380 7.390 1.396 1.00 98.19 67 TYR A CA 1
ATOM 475 C C . TYR A 1 67 ? -1.773 7.190 2.016 1.00 98.19 67 TYR A C 1
ATOM 477 O O . TYR A 1 67 ? -1.897 7.064 3.232 1.00 98.19 67 TYR A O 1
ATOM 485 N N . ASP A 1 68 ? -2.818 7.110 1.187 1.00 9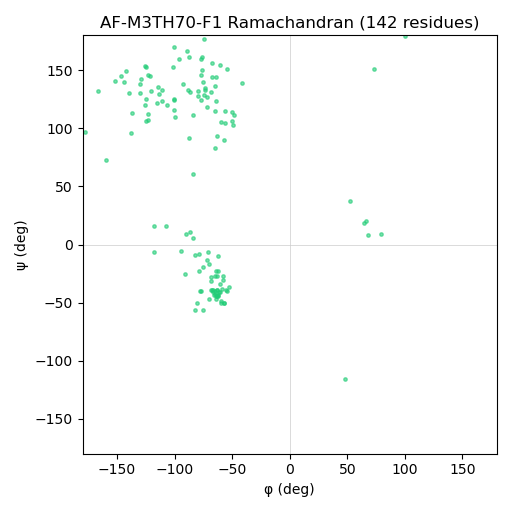7.56 68 ASP A N 1
ATOM 486 C CA . ASP A 1 68 ? -4.210 6.964 1.639 1.00 97.56 68 ASP A CA 1
ATOM 487 C C . ASP A 1 68 ? -4.495 5.562 2.210 1.00 97.56 68 ASP A C 1
ATOM 489 O O . ASP A 1 68 ? -5.519 5.354 2.858 1.00 97.56 68 ASP A O 1
ATOM 493 N N . TYR A 1 69 ? -3.593 4.601 1.984 1.00 97.50 69 TYR A N 1
ATOM 494 C CA . TYR A 1 69 ? -3.667 3.255 2.553 1.00 97.50 69 TYR A CA 1
ATOM 495 C C . TYR A 1 69 ? -2.874 3.108 3.849 1.00 97.50 69 TYR A C 1
ATOM 497 O O . TYR A 1 69 ? -2.933 2.046 4.459 1.00 97.50 69 TYR A O 1
ATOM 505 N N . LEU A 1 70 ? -2.117 4.125 4.270 1.00 97.81 70 LEU A N 1
ATOM 506 C CA . LEU A 1 70 ? -1.399 4.097 5.541 1.00 97.81 70 LEU A CA 1
ATOM 507 C C . LEU A 1 70 ? -2.351 4.347 6.710 1.00 97.81 70 LEU A C 1
ATOM 509 O O . LEU A 1 70 ? -3.269 5.159 6.608 1.00 97.81 70 LEU A O 1
ATOM 513 N N . SER A 1 71 ? -2.082 3.700 7.844 1.00 97.31 71 SER A N 1
ATOM 514 C CA . SER A 1 71 ? -2.773 3.989 9.099 1.00 97.31 71 SER A CA 1
ATOM 515 C C . SER A 1 71 ? -2.536 5.445 9.530 1.00 97.31 71 SER A C 1
ATOM 517 O O . SER A 1 71 ? -1.475 6.008 9.225 1.00 97.31 71 SER A O 1
ATOM 519 N N . PRO A 1 72 ? -3.448 6.059 10.312 1.00 95.88 72 PRO A N 1
ATOM 520 C CA . PRO A 1 72 ? -3.225 7.391 10.875 1.00 95.88 72 PRO A CA 1
ATOM 521 C C . PRO A 1 72 ? -1.894 7.494 11.631 1.00 95.88 72 PRO A C 1
ATOM 523 O O . PRO A 1 72 ? -1.188 8.494 11.516 1.00 95.88 72 PRO A O 1
ATOM 526 N N . ARG A 1 73 ? -1.484 6.426 12.333 1.00 95.75 73 ARG A N 1
ATOM 527 C CA . ARG A 1 73 ? -0.183 6.364 13.012 1.00 95.75 73 ARG A CA 1
ATOM 528 C C . ARG A 1 73 ? 0.964 6.525 12.017 1.00 95.75 73 ARG A C 1
ATOM 530 O O . ARG A 1 73 ? 1.838 7.363 12.231 1.00 95.75 73 ARG A O 1
ATOM 537 N N . CYS A 1 74 ? 0.968 5.762 10.927 1.00 96.88 74 CYS A N 1
ATOM 538 C CA . CYS A 1 74 ? 2.018 5.855 9.915 1.00 96.88 74 CYS A CA 1
ATOM 539 C C . CYS A 1 74 ? 1.979 7.185 9.149 1.00 96.88 74 CYS A C 1
ATOM 541 O O . CYS A 1 74 ? 3.031 7.726 8.810 1.00 96.88 74 CYS A O 1
ATOM 543 N N . GLN A 1 75 ? 0.798 7.776 8.967 1.00 97.19 75 GLN A N 1
ATOM 544 C CA . GLN A 1 75 ? 0.643 9.111 8.386 1.00 97.19 75 GLN A CA 1
ATOM 545 C C . GLN A 1 75 ? 1.268 10.229 9.238 1.00 97.19 75 GLN A C 1
ATOM 547 O O . GLN A 1 75 ? 1.637 11.259 8.684 1.00 97.19 75 GLN A O 1
ATOM 552 N N . THR A 1 76 ? 1.459 10.036 10.551 1.00 97.00 76 THR A N 1
ATOM 553 C CA . THR A 1 76 ? 2.209 10.999 11.387 1.00 97.00 76 THR A CA 1
ATOM 554 C C . THR A 1 76 ? 3.730 10.884 11.243 1.00 97.00 76 THR A C 1
ATOM 556 O O . THR A 1 76 ? 4.445 11.843 11.527 1.00 97.00 76 THR A O 1
ATOM 559 N N . LYS A 1 77 ? 4.236 9.724 10.800 1.00 97.12 77 LYS A N 1
ATOM 560 C CA . LYS A 1 77 ? 5.673 9.455 10.615 1.00 97.12 77 LYS A CA 1
ATOM 561 C C . LYS A 1 77 ? 6.177 9.786 9.213 1.00 97.12 77 LYS A C 1
ATOM 563 O O . LYS A 1 77 ? 7.366 10.033 9.031 1.00 97.12 77 LYS A O 1
ATOM 568 N N . HIS A 1 78 ? 5.290 9.752 8.227 1.00 95.94 78 HIS A N 1
ATOM 569 C CA . HIS A 1 78 ? 5.627 9.951 6.825 1.00 95.94 78 HIS A CA 1
ATOM 570 C C . HIS A 1 78 ? 4.812 11.101 6.247 1.00 95.94 78 HIS A C 1
ATOM 572 O O . HIS A 1 78 ? 3.646 11.278 6.588 1.00 95.94 78 HIS A O 1
ATOM 578 N N . ASN A 1 79 ? 5.397 11.859 5.325 1.00 96.88 79 ASN A N 1
ATOM 579 C CA . ASN A 1 79 ? 4.631 12.785 4.497 1.00 96.88 79 ASN A CA 1
ATOM 580 C C . ASN A 1 79 ? 4.283 12.129 3.151 1.00 96.88 79 ASN A C 1
ATOM 582 O O . ASN A 1 79 ? 4.902 11.150 2.729 1.00 96.88 79 ASN A O 1
ATOM 586 N N . ARG A 1 80 ? 3.266 12.671 2.476 1.00 97.88 80 ARG A N 1
ATOM 587 C CA . ARG A 1 80 ? 2.745 12.114 1.220 1.00 97.88 80 ARG A CA 1
ATOM 588 C C . ARG A 1 80 ? 3.796 12.065 0.110 1.00 97.88 80 ARG A C 1
ATOM 5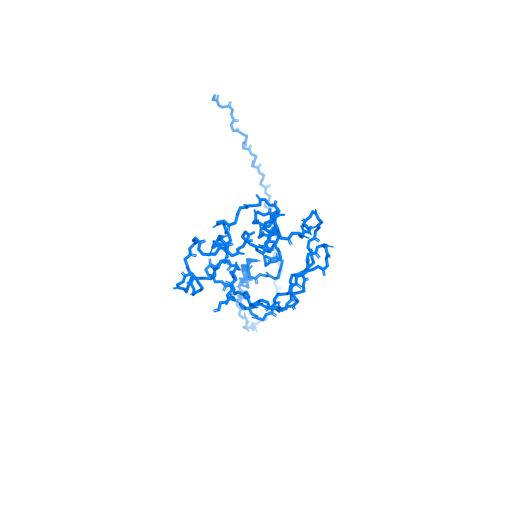90 O O . ARG A 1 80 ? 3.856 11.066 -0.598 1.00 97.88 80 ARG A O 1
ATOM 597 N N . THR A 1 81 ? 4.615 13.107 -0.021 1.00 98.06 81 THR A N 1
ATOM 598 C CA . THR A 1 81 ? 5.631 13.216 -1.077 1.00 98.06 81 THR A CA 1
ATOM 599 C C . THR A 1 81 ? 6.712 12.148 -0.935 1.00 98.06 81 THR A C 1
ATOM 601 O O . THR A 1 81 ? 7.081 11.519 -1.923 1.00 98.06 81 THR A O 1
ATOM 604 N N . ASP A 1 82 ? 7.176 11.882 0.287 1.00 97.38 82 ASP A N 1
ATOM 605 C CA . ASP A 1 82 ? 8.187 10.850 0.538 1.00 97.38 82 ASP A CA 1
ATOM 606 C C . ASP A 1 82 ? 7.635 9.449 0.265 1.00 97.38 82 ASP A C 1
ATOM 608 O O . ASP A 1 82 ? 8.324 8.609 -0.315 1.00 97.38 82 ASP A O 1
ATOM 612 N N . VAL A 1 83 ? 6.372 9.200 0.627 1.00 97.81 83 VAL A N 1
ATOM 613 C CA . VAL A 1 83 ? 5.691 7.935 0.313 1.00 97.81 83 VAL A CA 1
ATOM 614 C C . VAL A 1 83 ? 5.543 7.761 -1.194 1.00 97.81 83 VAL A C 1
ATOM 616 O O . VAL A 1 83 ? 5.839 6.689 -1.715 1.00 97.81 83 VAL A O 1
ATOM 619 N N . GLU A 1 84 ? 5.135 8.809 -1.909 1.00 98.31 84 GLU A N 1
ATOM 620 C CA . GLU A 1 84 ? 5.054 8.796 -3.369 1.00 98.31 84 GLU A CA 1
ATOM 621 C C . GLU A 1 84 ? 6.409 8.461 -4.004 1.00 98.31 84 GLU A C 1
ATOM 623 O O . GLU A 1 84 ? 6.494 7.561 -4.841 1.00 98.31 84 GLU A O 1
ATOM 628 N N . ALA A 1 85 ? 7.473 9.150 -3.584 1.00 98.12 85 ALA A N 1
ATOM 629 C CA . ALA A 1 85 ? 8.818 8.943 -4.103 1.00 98.12 85 ALA A CA 1
ATOM 630 C C . ALA A 1 85 ? 9.328 7.521 -3.823 1.00 98.12 85 ALA A C 1
ATOM 632 O O . ALA A 1 85 ? 9.853 6.873 -4.729 1.00 98.12 85 ALA A O 1
ATOM 633 N N . ALA A 1 86 ? 9.124 7.010 -2.605 1.00 96.94 86 ALA A N 1
ATOM 634 C CA . ALA A 1 86 ? 9.513 5.654 -2.230 1.00 96.94 86 ALA A CA 1
ATOM 635 C C . ALA A 1 86 ? 8.756 4.592 -3.043 1.00 96.94 86 ALA A C 1
ATOM 637 O O . ALA A 1 86 ? 9.363 3.650 -3.549 1.00 96.94 86 ALA A O 1
ATOM 638 N N . LEU A 1 87 ? 7.443 4.760 -3.224 1.00 97.56 87 LEU A N 1
ATOM 639 C CA . LEU A 1 87 ? 6.634 3.842 -4.028 1.00 97.56 87 LEU A CA 1
ATOM 640 C C . LEU A 1 87 ? 7.021 3.887 -5.504 1.00 97.56 87 LEU A C 1
ATOM 642 O O . LEU A 1 87 ? 7.125 2.840 -6.135 1.00 97.56 87 LEU A O 1
ATOM 646 N N . LYS A 1 88 ? 7.282 5.076 -6.052 1.00 98.06 88 LYS A N 1
ATOM 647 C CA . LYS A 1 88 ? 7.748 5.222 -7.432 1.00 98.06 88 LYS A CA 1
ATOM 648 C C . LYS A 1 88 ? 9.116 4.571 -7.642 1.00 98.06 88 LYS A C 1
ATOM 650 O O . LYS A 1 88 ? 9.327 3.960 -8.684 1.00 98.06 88 LYS A O 1
ATOM 655 N N . ALA A 1 89 ? 10.032 4.690 -6.684 1.00 97.00 89 ALA A N 1
ATOM 656 C CA . ALA A 1 89 ? 11.344 4.054 -6.770 1.00 97.00 89 ALA A CA 1
ATOM 657 C C . ALA A 1 89 ? 11.241 2.518 -6.729 1.00 97.00 89 ALA A C 1
ATOM 659 O O . ALA A 1 89 ? 11.887 1.838 -7.521 1.00 97.00 89 ALA A O 1
ATOM 660 N N . GLU A 1 90 ? 10.401 1.976 -5.844 1.00 95.25 90 GLU A N 1
ATOM 661 C CA . GLU A 1 90 ? 10.251 0.527 -5.654 1.00 95.25 90 GLU A CA 1
ATOM 662 C C . GLU A 1 90 ? 9.417 -0.149 -6.758 1.00 95.25 90 GLU A C 1
ATOM 664 O O . GLU A 1 90 ? 9.737 -1.254 -7.194 1.00 95.25 90 GLU A O 1
ATOM 669 N N . TYR A 1 91 ? 8.337 0.498 -7.203 1.00 96.19 91 TYR A N 1
ATOM 670 C CA . TYR A 1 91 ? 7.316 -0.109 -8.068 1.00 96.19 91 TYR A CA 1
ATOM 671 C C . TYR A 1 91 ? 7.182 0.567 -9.440 1.00 96.19 91 TYR A C 1
ATOM 673 O O . TYR A 1 91 ? 6.436 0.087 -10.290 1.00 96.19 91 TYR A O 1
ATOM 681 N N . GLY A 1 92 ? 7.870 1.685 -9.678 1.00 96.25 92 GLY A N 1
ATOM 682 C CA . GLY A 1 92 ? 7.752 2.437 -10.925 1.00 96.25 92 GLY A CA 1
ATOM 683 C C . GLY A 1 92 ? 8.451 1.779 -12.121 1.00 96.25 92 GLY A C 1
ATOM 684 O O . GLY A 1 92 ? 9.140 0.768 -11.970 1.00 96.25 92 GLY A O 1
ATOM 685 N N . PRO A 1 93 ? 8.338 2.376 -13.323 1.00 94.25 93 PRO A N 1
ATOM 686 C CA . PRO A 1 93 ? 8.892 1.814 -14.562 1.00 94.25 93 PRO A CA 1
ATOM 687 C C . PRO A 1 93 ? 10.408 1.565 -14.532 1.00 94.25 93 PRO A C 1
ATOM 689 O O . PRO A 1 93 ? 10.908 0.687 -15.228 1.00 94.25 93 PRO A O 1
ATOM 692 N N . GLU A 1 94 ? 11.142 2.325 -13.718 1.00 95.06 94 GLU A N 1
ATOM 693 C CA . GLU A 1 94 ? 12.601 2.216 -13.584 1.00 95.06 94 GLU A CA 1
ATOM 694 C C . GLU A 1 94 ? 13.040 1.089 -12.631 1.00 95.06 94 GLU A C 1
ATOM 696 O O . GLU A 1 94 ? 14.220 0.751 -12.590 1.00 95.06 94 GLU A O 1
ATOM 701 N N . SER A 1 95 ? 12.109 0.460 -11.903 1.00 94.31 95 SER A N 1
ATOM 702 C CA . SER A 1 95 ? 12.412 -0.622 -10.950 1.00 94.31 95 SER A CA 1
ATOM 703 C C . SER A 1 95 ? 12.860 -1.933 -11.618 1.00 94.31 95 SER A C 1
ATOM 705 O O . SER A 1 95 ? 13.399 -2.819 -10.954 1.00 94.31 95 SER A O 1
ATOM 707 N N . GLY A 1 96 ? 12.622 -2.101 -12.928 1.00 93.12 96 GLY A N 1
ATOM 708 C CA . GLY A 1 96 ? 12.891 -3.358 -13.644 1.00 93.12 96 GLY A CA 1
ATOM 709 C C . GLY A 1 96 ? 11.999 -4.528 -13.197 1.00 93.12 96 GLY A C 1
ATOM 710 O O . GLY A 1 96 ? 12.357 -5.704 -13.369 1.00 93.12 96 GLY A O 1
ATOM 711 N N . ARG A 1 97 ? 10.861 -4.205 -12.577 1.00 94.88 97 ARG A N 1
ATOM 712 C CA . ARG A 1 97 ? 9.853 -5.148 -12.097 1.00 94.88 97 ARG A CA 1
ATOM 713 C C . ARG A 1 97 ? 8.665 -5.240 -13.041 1.00 94.88 97 ARG A C 1
ATOM 715 O O . ARG A 1 97 ? 8.358 -4.289 -13.754 1.00 94.88 97 ARG A O 1
ATOM 722 N N . ASP A 1 98 ? 8.011 -6.396 -13.029 1.00 94.12 98 ASP A N 1
ATOM 723 C CA . ASP A 1 98 ? 6.803 -6.647 -13.814 1.00 94.12 98 ASP A CA 1
ATOM 724 C C . ASP A 1 98 ? 5.619 -6.890 -12.871 1.00 94.12 98 ASP A C 1
ATOM 726 O O . ASP A 1 98 ? 5.638 -7.777 -12.016 1.00 94.12 98 ASP A O 1
ATOM 730 N N . PHE A 1 99 ? 4.593 -6.056 -13.018 1.00 95.56 99 PHE A N 1
ATOM 731 C CA . PHE A 1 99 ? 3.366 -6.100 -12.226 1.00 95.56 99 PHE A CA 1
ATOM 732 C C . PHE A 1 99 ? 2.134 -6.373 -13.093 1.00 95.56 99 PHE A C 1
ATOM 734 O O . PHE A 1 99 ? 1.016 -6.119 -12.659 1.00 95.56 99 PHE A O 1
ATOM 741 N N . SER A 1 100 ? 2.307 -6.850 -14.329 1.00 94.81 100 SER A N 1
ATOM 742 C CA . SER A 1 100 ? 1.197 -7.083 -15.262 1.00 94.81 100 SER A CA 1
ATOM 743 C C . SER A 1 100 ? 0.273 -8.237 -14.850 1.00 94.81 100 SER A C 1
ATOM 745 O O . SER A 1 100 ? -0.911 -8.211 -15.181 1.00 94.81 100 SER A O 1
ATOM 747 N N . GLY A 1 101 ? 0.783 -9.232 -14.116 1.00 94.75 101 GLY A N 1
ATOM 748 C CA . GLY A 1 101 ? -0.007 -10.350 -13.592 1.00 94.75 101 GLY A CA 1
ATOM 749 C C . GLY A 1 101 ? -0.605 -10.090 -12.208 1.00 94.75 101 GLY A C 1
ATOM 750 O O . GLY A 1 101 ? -0.189 -9.171 -11.503 1.00 94.75 101 GLY A O 1
ATOM 751 N N . GLU A 1 102 ? -1.546 -10.942 -11.799 1.00 95.94 102 GLU A N 1
ATOM 752 C CA . GLU A 1 102 ? -2.204 -10.838 -10.493 1.00 95.94 102 GLU A CA 1
ATOM 753 C C . GLU A 1 102 ? -1.249 -11.131 -9.321 1.00 95.94 102 GLU A C 1
ATOM 755 O O . GLU A 1 102 ? -0.372 -12.000 -9.422 1.00 95.94 102 GLU A O 1
ATOM 760 N N . PRO A 1 103 ? -1.409 -10.426 -8.190 1.00 96.00 103 PRO A N 1
ATOM 761 C CA . PRO A 1 103 ? -0.653 -10.702 -6.982 1.00 96.00 103 PRO A CA 1
ATOM 762 C C . PRO A 1 103 ? -1.201 -11.930 -6.248 1.00 96.00 103 PRO A C 1
ATOM 764 O O . PRO A 1 103 ? -2.358 -12.319 -6.378 1.00 96.00 103 PRO A O 1
ATOM 767 N N . THR A 1 104 ? -0.371 -12.521 -5.394 1.00 97.00 104 THR A N 1
ATOM 768 C CA . THR A 1 104 ? -0.809 -13.508 -4.402 1.00 97.00 104 THR A CA 1
ATOM 769 C C . THR A 1 104 ? -0.606 -12.953 -3.001 1.00 97.00 104 THR A C 1
ATOM 771 O O . THR A 1 104 ? 0.463 -12.424 -2.689 1.00 97.00 104 THR A O 1
ATOM 774 N N . TYR A 1 105 ? -1.604 -13.133 -2.136 1.00 97.12 105 TYR A N 1
ATOM 775 C CA . TYR A 1 105 ? -1.541 -12.725 -0.734 1.00 97.12 105 TYR A CA 1
ATOM 776 C C . TYR A 1 105 ? -1.554 -13.936 0.188 1.00 97.12 105 TYR A C 1
ATOM 778 O O . TYR A 1 105 ? -2.435 -14.791 0.085 1.00 97.12 105 TYR A O 1
ATOM 786 N N . VAL A 1 106 ? -0.605 -13.969 1.120 1.00 97.69 106 VAL A N 1
ATOM 787 C CA . VAL A 1 106 ? -0.684 -14.807 2.319 1.00 97.69 106 VAL A CA 1
ATOM 788 C C . VAL A 1 106 ? -1.126 -13.897 3.453 1.00 97.69 106 VAL A C 1
ATOM 790 O O . VAL A 1 106 ? -0.410 -12.949 3.773 1.00 97.69 106 VAL A O 1
ATOM 793 N N . ILE A 1 107 ? -2.309 -14.157 4.005 1.00 98.00 107 ILE A N 1
ATOM 794 C CA . ILE A 1 107 ? -2.948 -13.320 5.021 1.00 98.00 107 ILE A CA 1
ATOM 795 C C . ILE A 1 107 ? -3.175 -14.167 6.270 1.00 98.00 107 ILE A C 1
ATOM 797 O O . ILE A 1 107 ? -3.711 -15.270 6.179 1.00 98.00 107 ILE A O 1
ATOM 801 N N . THR A 1 108 ? -2.790 -13.632 7.423 1.00 97.19 108 THR A N 1
ATOM 802 C CA . THR A 1 108 ? -3.158 -14.162 8.738 1.00 97.19 108 THR A CA 1
ATOM 803 C C . THR A 1 108 ? -3.860 -13.052 9.503 1.00 97.19 108 THR A C 1
ATOM 805 O O . THR A 1 108 ? -3.213 -12.056 9.823 1.00 97.19 108 THR A O 1
ATOM 808 N N . VAL A 1 109 ? -5.160 -13.206 9.763 1.00 95.56 109 VAL A N 1
ATOM 809 C CA . VAL A 1 109 ? -5.969 -12.249 10.538 1.00 95.56 109 VAL A CA 1
ATOM 810 C C . VAL A 1 109 ? -5.989 -12.661 12.011 1.00 95.56 109 VAL A C 1
ATOM 812 O O . VAL A 1 109 ? -6.122 -13.845 12.316 1.00 95.56 109 VAL A O 1
ATOM 815 N N . ASP A 1 110 ? -5.855 -11.677 12.892 1.00 93.81 110 ASP A N 1
ATOM 816 C CA . ASP A 1 110 ? -5.937 -11.771 14.348 1.00 93.81 110 ASP A CA 1
ATOM 817 C C . ASP A 1 110 ? -6.748 -10.567 14.857 1.00 93.81 110 ASP A C 1
ATOM 819 O O . ASP A 1 110 ? -6.227 -9.453 14.959 1.00 93.81 110 ASP A O 1
ATOM 823 N N . ASP A 1 111 ? -8.048 -10.782 15.074 1.00 91.38 111 ASP A N 1
ATOM 824 C CA . ASP A 1 111 ? -9.046 -9.745 15.368 1.00 91.38 111 ASP A CA 1
ATOM 825 C C . ASP A 1 111 ? -8.966 -8.549 14.392 1.00 91.38 111 ASP A C 1
ATOM 827 O O . ASP A 1 111 ? -9.179 -8.702 13.187 1.00 91.38 111 ASP A O 1
ATOM 831 N N . ASP A 1 112 ? -8.633 -7.362 14.904 1.00 95.06 112 ASP A N 1
ATOM 832 C CA . ASP A 1 112 ? -8.516 -6.113 14.145 1.00 95.06 112 ASP A CA 1
ATOM 833 C C . ASP A 1 112 ? -7.119 -5.920 13.525 1.00 95.06 112 ASP A C 1
ATOM 835 O O . ASP A 1 112 ? -6.778 -4.834 13.058 1.00 95.06 112 ASP A O 1
ATOM 839 N N . SER A 1 113 ? -6.270 -6.946 13.530 1.00 96.81 113 SER A N 1
ATOM 840 C CA . SER A 1 113 ? -4.915 -6.922 12.981 1.00 96.81 113 SER A CA 1
ATOM 841 C C . SER A 1 113 ? -4.726 -8.040 11.962 1.00 96.81 113 SER A C 1
ATOM 843 O O . SER A 1 113 ? -5.372 -9.082 12.008 1.00 96.81 113 SER A O 1
ATOM 845 N N . ALA A 1 114 ? -3.820 -7.846 11.013 1.00 98.06 114 ALA A N 1
ATOM 846 C CA . ALA A 1 114 ? -3.445 -8.869 10.059 1.00 98.06 114 ALA A CA 1
ATOM 847 C C . ALA A 1 114 ? -1.975 -8.764 9.661 1.00 98.06 114 ALA A C 1
ATOM 849 O O . ALA A 1 114 ? -1.418 -7.680 9.499 1.00 98.06 114 ALA A O 1
ATOM 850 N N . SER A 1 115 ? -1.356 -9.918 9.440 1.00 98.19 115 SER A N 1
ATOM 851 C CA . SER A 1 115 ? -0.042 -10.047 8.818 1.00 98.19 115 SER A CA 1
ATOM 852 C C . SER A 1 115 ? -0.219 -10.435 7.354 1.00 98.19 115 SER A C 1
ATOM 854 O O . SER A 1 115 ? -0.880 -11.429 7.050 1.00 98.19 115 SER A O 1
ATOM 856 N N . VAL A 1 116 ? 0.353 -9.647 6.443 1.00 98.38 116 VAL A N 1
ATOM 857 C CA . VAL A 1 116 ? 0.189 -9.819 4.996 1.00 98.38 116 VAL A CA 1
ATOM 858 C C . VAL A 1 116 ? 1.543 -9.932 4.313 1.00 98.38 116 VAL A C 1
ATOM 860 O O . VAL A 1 116 ? 2.374 -9.029 4.400 1.00 98.38 116 VAL A O 1
ATOM 863 N N . VAL A 1 117 ? 1.741 -11.006 3.551 1.00 97.69 117 VAL A N 1
ATOM 864 C CA . VAL A 1 117 ? 2.826 -11.111 2.567 1.00 97.69 117 VAL A CA 1
ATOM 865 C C . VAL A 1 117 ? 2.223 -10.994 1.173 1.00 97.69 117 VAL A C 1
ATOM 867 O O . VAL A 1 117 ? 1.405 -11.825 0.778 1.00 97.69 117 VAL A O 1
ATOM 870 N N . THR A 1 118 ? 2.661 -9.988 0.417 1.00 96.19 118 THR A N 1
ATOM 871 C CA . THR A 1 118 ? 2.267 -9.786 -0.983 1.00 96.19 118 THR A CA 1
ATOM 872 C C . THR A 1 118 ? 3.366 -10.281 -1.905 1.00 96.19 118 THR A C 1
ATOM 874 O O . THR A 1 118 ? 4.505 -9.825 -1.819 1.00 96.19 118 THR A O 1
ATOM 877 N N . ARG A 1 119 ? 3.017 -11.173 -2.829 1.00 95.69 119 ARG A N 1
ATOM 878 C CA . ARG A 1 119 ? 3.908 -11.636 -3.893 1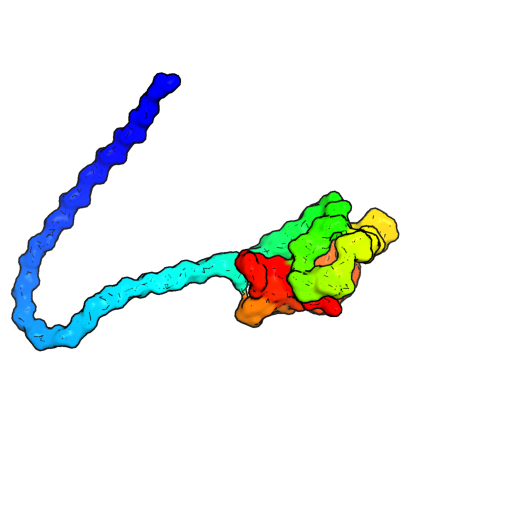.00 95.69 119 ARG A CA 1
ATOM 879 C C . ARG A 1 119 ? 3.402 -11.110 -5.222 1.00 95.69 119 ARG A C 1
ATOM 881 O O . ARG A 1 119 ? 2.253 -11.353 -5.577 1.00 95.69 119 ARG A O 1
ATOM 888 N N . ALA A 1 120 ? 4.253 -10.386 -5.936 1.00 93.88 120 ALA A N 1
ATOM 889 C CA . ALA A 1 120 ? 3.958 -10.003 -7.307 1.00 93.88 120 ALA A CA 1
ATOM 890 C C . ALA A 1 120 ? 4.167 -11.191 -8.253 1.00 93.88 120 ALA A C 1
ATOM 892 O O . ALA A 1 120 ? 4.880 -12.147 -7.934 1.00 93.88 120 ALA A O 1
ATOM 893 N N . SER A 1 121 ? 3.570 -11.088 -9.434 1.00 92.31 121 SER A N 1
ATOM 894 C CA . SER A 1 121 ? 3.643 -12.095 -10.492 1.00 92.31 121 SER A CA 1
ATOM 895 C C . SER A 1 121 ? 5.061 -12.313 -11.037 1.00 92.31 121 SER A C 1
ATOM 897 O O . SER A 1 121 ? 5.386 -13.429 -11.435 1.00 92.31 121 SER A O 1
ATOM 899 N N . ASP A 1 122 ? 5.939 -11.306 -10.976 1.00 93.00 122 ASP A N 1
ATOM 900 C CA . ASP A 1 122 ? 7.355 -11.437 -11.356 1.00 93.00 122 ASP A CA 1
ATOM 901 C C . ASP A 1 122 ? 8.206 -12.274 -10.384 1.00 93.00 122 ASP A C 1
ATOM 903 O O . ASP A 1 122 ? 9.384 -12.522 -10.652 1.00 93.00 122 ASP A O 1
ATOM 907 N N . GLY A 1 123 ? 7.641 -12.689 -9.243 1.00 90.88 123 GLY A N 1
ATOM 908 C CA . GLY A 1 123 ? 8.339 -13.450 -8.207 1.00 90.88 123 GLY A CA 1
ATOM 909 C C . GLY A 1 123 ? 9.424 -12.662 -7.462 1.00 90.88 123 GLY A C 1
ATOM 910 O O . GLY A 1 123 ? 10.171 -13.252 -6.681 1.00 90.88 123 GLY A O 1
ATOM 911 N N . LYS A 1 124 ? 9.529 -11.345 -7.685 1.00 90.44 124 LYS A N 1
ATOM 912 C CA . LYS A 1 124 ? 10.510 -10.460 -7.043 1.00 90.44 124 LYS A CA 1
ATOM 913 C C . LYS A 1 124 ? 9.882 -9.670 -5.891 1.00 90.44 124 LYS A C 1
ATOM 915 O O . LYS A 1 124 ? 8.662 -9.595 -5.721 1.00 90.44 124 LYS A O 1
ATOM 920 N N . GLY A 1 125 ? 10.746 -9.003 -5.131 1.00 86.31 125 GLY A N 1
ATOM 921 C CA . GLY A 1 125 ? 10.376 -8.144 -4.009 1.00 86.31 125 GLY A CA 1
ATOM 922 C C . GLY A 1 125 ? 10.550 -8.824 -2.654 1.00 86.31 125 GLY A C 1
ATOM 923 O O . GLY A 1 125 ? 10.990 -9.969 -2.546 1.00 86.31 125 GLY A O 1
ATOM 924 N N . SER A 1 126 ? 10.239 -8.079 -1.598 1.00 87.25 126 SER A N 1
ATOM 925 C CA . SER A 1 126 ? 10.374 -8.564 -0.227 1.00 87.25 126 SER A CA 1
ATOM 926 C C . SER A 1 126 ? 9.283 -9.578 0.126 1.00 87.25 126 SER A C 1
ATOM 928 O O . SER A 1 126 ? 8.104 -9.331 -0.108 1.00 87.25 126 SER A O 1
ATOM 930 N N . ASN A 1 127 ? 9.675 -10.685 0.764 1.00 90.81 127 ASN A N 1
ATOM 931 C CA . ASN A 1 127 ? 8.752 -11.626 1.414 1.00 90.81 127 ASN A CA 1
ATOM 932 C C . ASN A 1 127 ? 8.493 -11.268 2.891 1.00 90.81 127 ASN A C 1
ATOM 934 O O . ASN A 1 127 ? 7.925 -12.074 3.626 1.00 90.81 127 ASN A O 1
ATOM 938 N N . ALA A 1 128 ? 8.945 -10.095 3.350 1.00 94.69 128 ALA A N 1
ATOM 939 C CA . ALA A 1 128 ? 8.696 -9.654 4.714 1.00 94.69 128 ALA A CA 1
ATOM 940 C C . ALA A 1 128 ? 7.200 -9.349 4.908 1.00 94.69 128 ALA A C 1
ATOM 942 O O . ALA A 1 128 ? 6.623 -8.622 4.090 1.00 94.69 128 ALA A O 1
ATOM 943 N N . PRO A 1 129 ? 6.570 -9.872 5.974 1.00 96.69 129 PRO A N 1
ATOM 944 C CA . PRO A 1 129 ? 5.187 -9.551 6.277 1.00 96.69 129 PRO A CA 1
ATOM 945 C C . PRO A 1 129 ? 5.035 -8.068 6.614 1.00 96.69 129 PRO A C 1
ATOM 947 O O . PRO A 1 129 ? 5.901 -7.459 7.245 1.00 96.69 129 PRO A 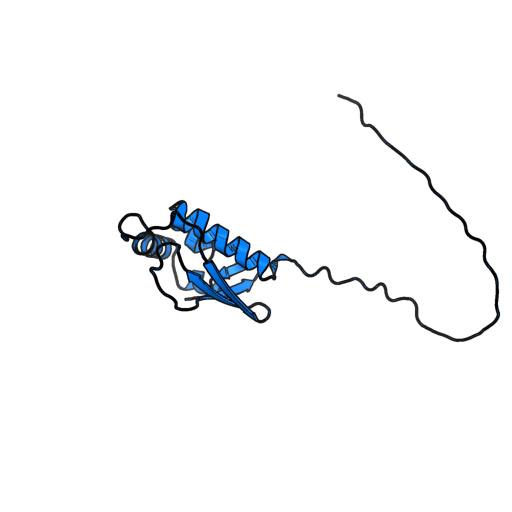O 1
ATOM 950 N N . LYS A 1 130 ? 3.904 -7.502 6.201 1.00 97.75 130 LYS A N 1
ATOM 951 C CA . LYS A 1 130 ? 3.441 -6.171 6.582 1.00 97.75 130 LYS A CA 1
ATOM 952 C C . LYS A 1 130 ? 2.214 -6.314 7.473 1.00 97.75 130 LYS A C 1
ATOM 954 O O . LYS A 1 130 ? 1.290 -7.051 7.135 1.00 97.75 130 LYS A O 1
ATOM 959 N N . THR A 1 131 ? 2.203 -5.586 8.578 1.00 98.25 131 THR A N 1
ATOM 960 C CA . THR A 1 131 ? 1.045 -5.427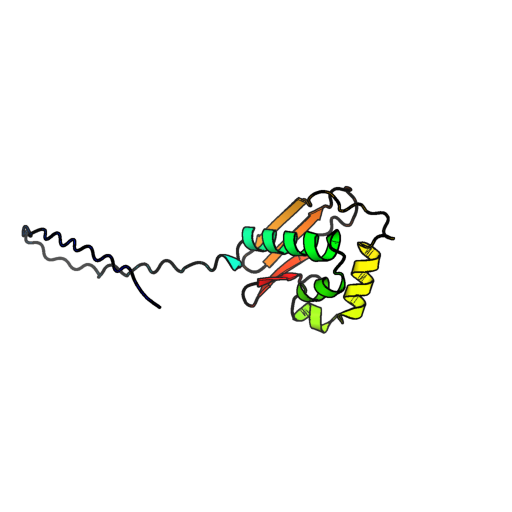 9.451 1.00 98.25 131 THR A CA 1
ATOM 961 C C . THR A 1 131 ? 0.010 -4.512 8.807 1.00 98.25 131 THR A C 1
ATOM 963 O O . THR A 1 131 ? 0.341 -3.427 8.315 1.00 98.25 131 THR A O 1
ATOM 966 N N . TRP A 1 132 ? -1.238 -4.954 8.847 1.00 98.38 132 TRP A N 1
ATOM 967 C CA . TRP A 1 132 ? -2.443 -4.211 8.512 1.00 98.38 132 TRP A CA 1
ATOM 968 C C . TRP A 1 132 ? -3.359 -4.188 9.729 1.00 98.38 132 TRP A C 1
ATOM 970 O O . TRP A 1 132 ? -3.422 -5.169 10.459 1.00 98.38 132 TRP A O 1
ATOM 980 N N . THR A 1 133 ? -4.080 -3.093 9.923 1.00 97.81 133 THR A N 1
ATOM 981 C CA . THR A 1 133 ? -4.998 -2.920 11.052 1.00 97.81 133 THR A CA 1
ATOM 982 C C . THR A 1 133 ? -6.347 -2.451 10.534 1.00 97.81 133 THR A C 1
ATOM 984 O O . THR A 1 133 ? -6.410 -1.595 9.644 1.00 97.81 133 THR A O 1
ATOM 987 N N . PHE A 1 134 ? -7.421 -3.006 11.079 1.00 96.94 134 PHE A N 1
ATOM 988 C CA . PHE A 1 134 ? -8.779 -2.554 10.853 1.00 96.94 134 PHE A CA 1
ATOM 989 C C . PHE A 1 134 ? -9.087 -1.401 11.810 1.00 96.94 134 PHE A C 1
ATOM 991 O O . PHE A 1 134 ? -9.132 -1.565 13.025 1.00 96.94 134 PHE A O 1
ATOM 998 N N . VAL A 1 135 ? -9.235 -0.197 11.265 1.00 93.19 135 VAL A N 1
ATOM 999 C CA . VAL A 1 135 ? -9.474 1.023 12.043 1.00 93.19 135 VAL A CA 1
ATOM 1000 C C . VAL A 1 135 ? -10.419 1.932 11.272 1.00 93.19 135 VAL A C 1
ATOM 1002 O O . VAL A 1 135 ? -10.335 2.034 10.049 1.00 93.19 135 VAL A O 1
ATOM 1005 N N . ASP A 1 136 ? -11.355 2.564 11.979 1.00 89.62 136 ASP A N 1
ATOM 1006 C CA . ASP A 1 136 ? -12.346 3.477 11.397 1.00 89.62 136 ASP A CA 1
ATOM 1007 C C . ASP A 1 136 ? -13.125 2.866 10.212 1.00 89.62 136 ASP A C 1
ATOM 1009 O O . ASP A 1 136 ? -13.423 3.529 9.219 1.00 89.62 136 ASP A O 1
ATOM 1013 N N . GLY A 1 137 ? -13.440 1.569 10.306 1.00 92.62 137 GLY A N 1
ATOM 1014 C CA . GLY A 1 137 ? -14.226 0.847 9.303 1.00 92.62 137 GLY A CA 1
ATOM 1015 C C . GLY A 1 137 ? -13.451 0.407 8.057 1.00 92.62 137 GLY A C 1
ATOM 1016 O O . GLY A 1 137 ? -14.073 -0.065 7.103 1.00 92.62 137 GLY A O 1
ATOM 1017 N N . GLN A 1 138 ? -12.120 0.539 8.034 1.00 95.75 138 GLN A N 1
ATOM 1018 C CA . GLN A 1 138 ? -11.289 0.145 6.895 1.00 95.75 138 GLN A CA 1
ATOM 1019 C C . GLN A 1 138 ? -9.952 -0.483 7.304 1.00 95.75 138 GLN A C 1
ATOM 1021 O O . GLN A 1 138 ? -9.330 -0.119 8.300 1.00 95.75 138 GLN A O 1
ATOM 1026 N N . TRP A 1 139 ? -9.455 -1.387 6.462 1.00 97.81 139 TRP A N 1
ATOM 1027 C CA . TRP A 1 139 ? -8.097 -1.905 6.576 1.00 97.81 139 TRP A CA 1
ATOM 1028 C C . TRP A 1 139 ? -7.069 -0.869 6.110 1.00 97.81 139 TRP A C 1
ATOM 1030 O O . TRP A 1 139 ? -7.152 -0.339 4.993 1.00 97.81 139 TRP A O 1
ATOM 1040 N N . SER A 1 140 ? -6.077 -0.621 6.962 1.00 98.00 140 SER A N 1
ATOM 1041 C CA . SER A 1 140 ? -4.969 0.302 6.716 1.00 98.00 140 SER A CA 1
ATOM 1042 C C . SER A 1 140 ? -3.628 -0.375 6.993 1.00 98.00 140 SER A C 1
ATOM 1044 O O . SER A 1 140 ? -3.493 -1.146 7.937 1.00 98.00 140 SER A O 1
ATOM 1046 N N . ASN A 1 141 ? -2.620 -0.078 6.183 1.00 97.88 141 ASN A N 1
ATOM 1047 C CA . ASN A 1 141 ? -1.258 -0.554 6.366 1.00 97.88 141 ASN A CA 1
ATOM 1048 C C . ASN A 1 141 ? -0.616 0.163 7.559 1.00 97.88 141 ASN A C 1
ATOM 1050 O O . ASN A 1 141 ? -0.450 1.383 7.545 1.00 97.88 141 ASN A O 1
ATOM 1054 N N . ASP A 1 142 ? -0.240 -0.607 8.574 1.00 97.19 142 ASP A N 1
ATOM 1055 C CA . ASP A 1 142 ? 0.338 -0.112 9.823 1.00 97.19 142 ASP A CA 1
ATOM 1056 C C . ASP A 1 142 ? 1.846 -0.418 9.934 1.00 97.19 142 ASP A C 1
ATOM 1058 O O . ASP A 1 142 ? 2.444 -0.327 11.005 1.00 97.19 142 ASP A O 1
ATOM 1062 N N . SER A 1 143 ? 2.487 -0.773 8.814 1.00 93.94 143 SER A N 1
ATOM 1063 C CA . SER A 1 143 ? 3.927 -1.048 8.729 1.00 93.94 143 SER A CA 1
ATOM 1064 C C . SER A 1 143 ? 4.728 0.224 8.455 1.00 93.94 143 SER A C 1
ATOM 1066 O O . SER A 1 143 ? 4.973 0.587 7.301 1.00 93.94 143 SER A O 1
ATOM 1068 N N . CYS A 1 144 ? 5.151 0.860 9.542 1.00 87.31 144 CYS A N 1
ATOM 1069 C CA . CYS A 1 144 ? 6.066 1.995 9.639 1.00 87.31 144 CYS A CA 1
ATOM 1070 C C . CYS A 1 144 ? 6.929 1.829 10.910 1.00 87.31 144 CYS A C 1
ATOM 1072 O O . CYS A 1 144 ? 7.574 2.812 11.329 1.00 87.31 144 CYS A O 1
#